Protein AF-F0G3C6-F1 (afdb_monomer_lite)

Secondary structure (DSSP, 8-state):
-BSTT-EE-STT-EEESTT-EE-STT-EEESTT-EE-STT-EESSBTTB-------PPP-STTSPPPHHHHHHHHHHHHHHHHHHHHHHTSPPPPTT-SEEEEEEEEEETTEEEEEEEEEEEETTTEEEEEEEEESSS-EEEEEEEE--

Sequence (149 aa):
SLGSGASAAGVQSVALGAHAVASGANAVALGHGAIVDRDDTVSIGAPGRERKLAHVADGVLPSDAVNLRQLHAVARRAYGGVAAATALSMIPDADVGRTVALGIGTGGYMGYQAVALGASMRIGANLKLRAGASLNAATTWGAGASYNW

Foldseek 3Di:
DDADCFAQCADCEAAHEHCFYHNAHVEYQAYHNGYDNHHPYYTPAHVVGHDDDPPQDDDDDPPGDHDPVNVVVVVQVVQQQVQFVQQQVQFDEDDDPDQKDKGKGWGHGPHFIKIKIKMKGDDPPFKIKIKIWIDDPDIDIDIDMGGDD

pLDDT: mean 93.72, std 7.02, range [62.38, 98.75]

Radius of gyration: 27.37 Å; chains: 1; bounding box: 47×27×78 Å

Structure (mmCIF, N/CA/C/O backbone):
data_AF-F0G3C6-F1
#
_entry.id   AF-F0G3C6-F1
#
loop_
_atom_site.group_PDB
_atom_site.id
_atom_site.type_symbol
_atom_site.label_atom_id
_atom_site.label_alt_id
_atom_site.label_comp_id
_atom_site.label_asym_id
_atom_site.label_entity_id
_atom_site.label_seq_id
_atom_site.pdbx_PDB_ins_code
_atom_site.Cartn_x
_atom_site.Cartn_y
_atom_site.Cartn_z
_atom_site.occupancy
_atom_site.B_iso_or_equiv
_atom_site.auth_seq_id
_atom_site.auth_comp_id
_atom_site.auth_asym_id
_atom_site.auth_atom_id
_atom_site.pdbx_PDB_model_num
ATOM 1 N N . SER A 1 1 ? 19.540 -3.999 -29.267 1.00 89.62 1 SER A N 1
ATOM 2 C CA . SER A 1 1 ? 18.556 -2.905 -29.135 1.00 89.62 1 SER A CA 1
ATOM 3 C C . SER A 1 1 ? 17.704 -2.820 -30.399 1.00 89.62 1 SER A C 1
ATOM 5 O O . SER A 1 1 ? 18.088 -3.399 -31.409 1.00 89.62 1 SER A O 1
ATOM 7 N N . LEU A 1 2 ? 16.553 -2.139 -30.356 1.00 96.94 2 LEU A N 1
ATOM 8 C CA . LEU A 1 2 ? 15.683 -1.883 -31.511 1.00 96.94 2 LEU A CA 1
ATOM 9 C C . LEU A 1 2 ? 15.200 -0.424 -31.501 1.00 96.94 2 LEU A C 1
ATOM 11 O O . LEU A 1 2 ? 14.605 0.017 -30.521 1.00 96.94 2 LEU A O 1
ATOM 15 N N . GLY A 1 3 ? 15.419 0.306 -32.598 1.00 96.94 3 GLY A N 1
ATOM 16 C CA . GLY A 1 3 ? 15.057 1.722 -32.758 1.00 96.94 3 GLY A CA 1
ATOM 17 C C . GLY A 1 3 ? 16.266 2.629 -33.012 1.00 96.94 3 GLY A C 1
ATOM 18 O O . GLY A 1 3 ? 17.385 2.316 -32.611 1.00 96.94 3 GLY A O 1
ATOM 19 N N . SER A 1 4 ? 16.046 3.765 -33.683 1.00 98.00 4 SER A N 1
ATOM 20 C CA . SER A 1 4 ? 17.117 4.733 -33.970 1.00 98.00 4 SER A CA 1
ATOM 21 C C . SER A 1 4 ? 17.720 5.282 -32.675 1.00 98.00 4 SER A C 1
ATOM 23 O O . SER A 1 4 ? 16.985 5.722 -31.791 1.00 98.00 4 SER A O 1
ATOM 25 N N . GLY A 1 5 ? 19.045 5.216 -32.534 1.00 97.00 5 GLY A N 1
ATOM 26 C CA . GLY A 1 5 ? 19.752 5.664 -31.331 1.00 97.00 5 GLY A CA 1
ATOM 27 C C . GLY A 1 5 ? 19.476 4.838 -30.067 1.00 97.00 5 GLY A C 1
ATOM 28 O O . GLY A 1 5 ? 19.796 5.302 -28.976 1.00 97.00 5 GLY A O 1
ATOM 29 N N . ALA A 1 6 ? 18.862 3.653 -30.178 1.00 98.38 6 ALA A N 1
ATOM 30 C CA . ALA A 1 6 ? 18.637 2.770 -29.035 1.00 98.38 6 ALA A CA 1
ATOM 31 C C . ALA A 1 6 ? 19.941 2.074 -28.602 1.00 98.38 6 ALA A C 1
ATOM 33 O O . ALA A 1 6 ? 20.603 1.425 -29.415 1.00 98.38 6 ALA A O 1
ATOM 34 N N . SER A 1 7 ? 20.271 2.136 -27.313 1.00 98.38 7 SER A N 1
ATOM 35 C CA . SER A 1 7 ? 21.503 1.597 -26.731 1.00 98.38 7 SER A CA 1
ATOM 36 C C . SER A 1 7 ? 21.193 0.572 -25.641 1.00 98.38 7 SER A C 1
ATOM 38 O O . SER A 1 7 ? 20.571 0.899 -24.637 1.00 98.38 7 SER A O 1
ATOM 40 N N . ALA A 1 8 ? 21.618 -0.674 -25.843 1.00 98.25 8 ALA A N 1
ATOM 41 C CA . ALA A 1 8 ? 21.580 -1.738 -24.839 1.00 98.25 8 ALA A CA 1
ATOM 42 C C . ALA A 1 8 ? 23.028 -2.019 -24.410 1.00 98.25 8 ALA A C 1
ATOM 44 O O . ALA A 1 8 ? 23.673 -2.916 -24.946 1.00 98.25 8 ALA A O 1
ATOM 45 N N . ALA A 1 9 ? 23.567 -1.145 -23.559 1.00 97.69 9 ALA A N 1
ATOM 46 C CA . ALA A 1 9 ? 24.975 -1.136 -23.165 1.00 97.69 9 ALA A CA 1
ATOM 47 C C . ALA A 1 9 ? 25.267 -2.053 -21.968 1.00 97.69 9 ALA A C 1
ATOM 49 O O . ALA A 1 9 ? 26.400 -2.495 -21.800 1.00 97.69 9 ALA A O 1
ATOM 50 N N . GLY A 1 10 ? 24.256 -2.345 -21.145 1.00 97.81 10 GLY A N 1
ATOM 51 C CA . GLY A 1 10 ? 24.389 -3.279 -20.032 1.00 97.81 10 GLY A CA 1
ATOM 52 C C . GLY A 1 10 ? 24.483 -4.732 -20.501 1.00 97.81 10 GLY A C 1
ATOM 53 O O . GLY A 1 10 ? 23.899 -5.117 -21.521 1.00 97.81 10 GLY A O 1
ATOM 54 N N . VAL A 1 11 ? 25.191 -5.565 -19.740 1.00 98.19 11 VAL A N 1
ATOM 55 C CA . VAL A 1 11 ? 25.255 -7.017 -19.981 1.00 98.19 11 VAL A CA 1
ATOM 56 C C . VAL A 1 11 ? 23.838 -7.595 -19.931 1.00 98.19 11 VAL A C 1
ATOM 58 O O . VAL A 1 11 ? 23.096 -7.283 -19.012 1.00 98.19 11 VAL A O 1
ATOM 61 N N . GLN A 1 12 ? 23.442 -8.413 -20.914 1.00 98.06 12 GLN A N 1
ATOM 62 C CA . GLN A 1 12 ? 22.086 -8.998 -21.004 1.00 98.06 12 GLN A CA 1
ATOM 63 C C . GLN A 1 12 ? 20.938 -7.966 -21.032 1.00 98.06 12 GLN A C 1
ATOM 65 O O . GLN A 1 12 ? 19.794 -8.295 -20.728 1.00 98.06 12 GLN A O 1
ATOM 70 N N . SER A 1 13 ? 21.220 -6.718 -21.409 1.00 98.56 13 SER A N 1
ATOM 71 C CA . SER A 1 13 ? 20.203 -5.668 -21.448 1.00 98.56 13 SER A CA 1
ATOM 72 C C . SER A 1 13 ? 19.386 -5.662 -22.744 1.00 98.56 13 SER A C 1
ATOM 74 O O . SER A 1 13 ? 19.814 -6.124 -23.807 1.00 98.56 13 SER A O 1
ATOM 76 N N . VAL A 1 14 ? 18.193 -5.075 -22.669 1.00 98.69 14 VAL A N 1
ATOM 77 C CA . VAL A 1 14 ? 17.293 -4.852 -23.801 1.00 98.69 14 VAL A CA 1
ATOM 78 C C . VAL A 1 14 ? 16.918 -3.376 -23.859 1.00 98.69 1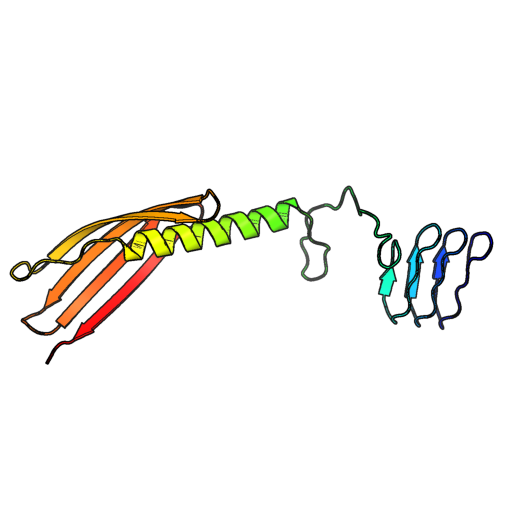4 VAL A C 1
ATOM 80 O O . VAL A 1 14 ? 16.495 -2.784 -22.874 1.00 98.69 14 VAL A O 1
ATOM 83 N N . ALA A 1 15 ? 17.013 -2.776 -25.044 1.00 98.62 15 ALA A N 1
ATOM 84 C CA . ALA A 1 15 ? 16.512 -1.429 -25.301 1.00 98.62 15 ALA A CA 1
ATOM 85 C C . ALA A 1 15 ? 15.599 -1.450 -26.527 1.00 98.62 15 ALA A C 1
ATOM 87 O O . ALA A 1 15 ? 16.045 -1.827 -27.616 1.00 98.62 15 ALA A O 1
ATOM 88 N N . LEU A 1 16 ? 14.335 -1.070 -26.342 1.00 98.50 16 LEU A N 1
ATOM 89 C CA . LEU A 1 16 ? 13.272 -1.111 -27.344 1.00 98.50 16 LEU A CA 1
ATOM 90 C C . LEU A 1 16 ? 12.599 0.263 -27.463 1.00 98.50 16 LEU A C 1
ATOM 92 O O . LEU A 1 16 ? 11.839 0.663 -26.590 1.00 98.50 16 LEU A O 1
ATOM 96 N N . GLY A 1 17 ? 12.844 0.970 -28.563 1.00 98.19 17 GLY A N 1
ATOM 97 C CA . GLY A 1 17 ? 12.322 2.307 -28.852 1.00 98.19 17 GLY A CA 1
ATOM 98 C C . GLY A 1 17 ? 13.433 3.279 -29.248 1.00 98.19 17 GLY A C 1
ATOM 99 O O . GLY A 1 17 ? 14.564 3.165 -28.782 1.00 98.19 17 GLY A O 1
ATOM 100 N N . ALA A 1 18 ? 13.128 4.257 -30.107 1.00 98.31 18 ALA A N 1
ATOM 101 C CA . ALA A 1 18 ? 14.120 5.255 -30.512 1.00 98.31 18 ALA A CA 1
ATOM 102 C C . ALA A 1 18 ? 14.671 6.003 -29.286 1.00 98.31 18 ALA A C 1
ATOM 104 O O . ALA A 1 18 ? 13.886 6.463 -28.456 1.00 98.31 18 ALA A O 1
ATOM 105 N N . HIS A 1 19 ? 15.993 6.122 -29.179 1.00 98.06 19 HIS A N 1
ATOM 106 C CA . HIS A 1 19 ? 16.713 6.709 -28.042 1.00 98.06 19 HIS A CA 1
ATOM 107 C C . HIS A 1 19 ? 16.496 6.012 -26.686 1.00 98.06 19 HIS A C 1
ATOM 109 O O . HIS A 1 19 ? 16.783 6.607 -25.650 1.00 98.06 19 HIS A O 1
ATOM 115 N N . ALA A 1 20 ? 15.977 4.779 -26.653 1.00 98.69 20 ALA A N 1
ATOM 116 C CA . ALA A 1 20 ? 15.936 3.995 -25.418 1.00 98.69 20 ALA A CA 1
ATOM 117 C C . ALA A 1 20 ? 17.361 3.603 -24.988 1.00 98.69 20 ALA A C 1
ATOM 119 O O . ALA A 1 20 ? 18.143 3.150 -25.823 1.00 98.69 20 ALA A O 1
ATOM 120 N N . VAL A 1 21 ? 17.698 3.748 -23.708 1.00 98.62 21 VAL A N 1
ATOM 121 C CA . VAL A 1 21 ? 19.028 3.454 -23.157 1.00 98.62 21 VAL A CA 1
ATOM 122 C C . VAL A 1 21 ? 18.894 2.512 -21.964 1.00 98.62 21 VAL A C 1
ATOM 124 O O . VAL A 1 21 ? 18.300 2.871 -20.952 1.00 98.62 21 VAL A O 1
ATOM 127 N N . ALA A 1 22 ? 19.463 1.316 -22.079 1.00 98.56 22 ALA A N 1
ATOM 128 C CA . ALA A 1 22 ? 19.595 0.352 -20.994 1.00 98.56 22 ALA A CA 1
ATOM 129 C C . ALA A 1 22 ? 21.080 0.137 -20.685 1.00 98.56 22 ALA A C 1
ATOM 131 O O . ALA A 1 22 ? 21.779 -0.554 -21.428 1.00 98.56 22 ALA A O 1
ATOM 132 N N . SER A 1 23 ? 21.576 0.778 -19.626 1.00 98.25 23 SER A N 1
ATOM 133 C CA . SER A 1 23 ? 22.972 0.666 -19.182 1.00 98.25 23 SER A CA 1
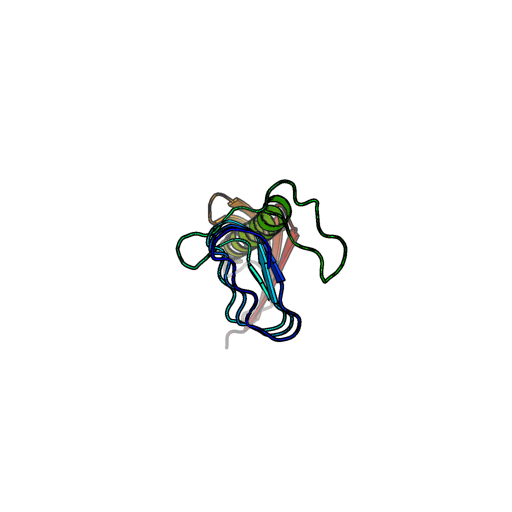ATOM 134 C C . SER A 1 23 ? 23.161 -0.270 -17.987 1.00 98.25 23 SER A C 1
ATOM 136 O O . SER A 1 23 ? 24.280 -0.726 -17.777 1.00 98.25 23 SER A O 1
ATOM 138 N N . GLY A 1 24 ? 22.094 -0.593 -17.246 1.00 98.12 24 GLY A N 1
ATOM 139 C CA . GLY A 1 24 ? 22.121 -1.626 -16.202 1.00 98.12 24 GLY A CA 1
ATOM 140 C C . GLY A 1 24 ? 22.211 -3.048 -16.771 1.00 98.12 24 GLY A C 1
ATOM 141 O O . GLY A 1 24 ? 21.686 -3.329 -17.855 1.00 98.12 24 GLY A O 1
ATOM 142 N N . ALA A 1 25 ? 22.870 -3.953 -16.050 1.00 98.50 25 ALA A N 1
ATOM 143 C CA . ALA A 1 25 ? 22.905 -5.376 -16.362 1.00 98.50 25 ALA A CA 1
ATOM 144 C C . ALA A 1 25 ? 21.516 -6.014 -16.181 1.00 98.50 25 ALA A C 1
ATOM 146 O O . ALA A 1 25 ? 20.770 -5.661 -15.273 1.00 98.50 25 ALA A O 1
ATOM 147 N N . ASN A 1 26 ? 21.143 -6.939 -17.067 1.00 98.44 26 ASN A N 1
ATOM 148 C CA . ASN A 1 26 ? 19.829 -7.593 -17.082 1.00 98.44 26 ASN A CA 1
ATOM 149 C C . ASN A 1 26 ? 18.636 -6.601 -17.061 1.00 98.44 26 ASN A C 1
ATOM 151 O O . ASN A 1 26 ? 17.559 -6.893 -16.543 1.00 98.44 26 ASN A O 1
ATOM 155 N N . ALA A 1 27 ? 18.826 -5.393 -17.603 1.00 98.50 27 ALA A N 1
ATOM 156 C CA . ALA A 1 27 ? 17.826 -4.331 -17.573 1.00 98.50 27 ALA A CA 1
ATOM 157 C C . ALA A 1 27 ? 17.066 -4.195 -18.901 1.00 98.50 27 ALA A C 1
ATOM 159 O O . ALA A 1 27 ? 17.591 -4.499 -19.974 1.00 98.50 27 ALA A O 1
ATOM 160 N N . VAL A 1 28 ? 15.839 -3.668 -18.852 1.00 98.75 28 VAL A N 1
ATOM 161 C CA . VAL A 1 28 ? 14.986 -3.448 -20.032 1.00 98.75 28 VAL A CA 1
ATOM 162 C C . VAL A 1 28 ? 14.501 -1.997 -20.099 1.00 98.75 28 VAL A C 1
ATOM 164 O O . VAL A 1 28 ? 13.690 -1.569 -19.282 1.00 98.75 28 VAL A O 1
ATOM 167 N N . ALA A 1 29 ? 14.937 -1.238 -21.105 1.00 98.62 29 ALA A N 1
ATOM 168 C CA . ALA A 1 29 ? 14.360 0.062 -21.457 1.00 98.62 29 ALA A CA 1
ATOM 169 C C . ALA A 1 29 ? 13.269 -0.112 -22.526 1.00 98.62 29 ALA A C 1
ATOM 171 O O . ALA A 1 29 ? 13.562 -0.489 -23.663 1.00 98.62 29 ALA A O 1
ATOM 172 N N . LEU A 1 30 ? 12.016 0.189 -22.178 1.00 98.50 30 LEU A N 1
ATOM 173 C CA . LEU A 1 30 ? 10.837 -0.006 -23.022 1.00 98.50 30 LEU A CA 1
ATOM 174 C C . LEU A 1 30 ? 10.152 1.329 -23.367 1.00 98.50 30 LEU A C 1
ATOM 176 O O . LEU A 1 30 ? 9.480 1.954 -22.549 1.00 98.50 30 LEU A O 1
ATOM 180 N N . GLY A 1 31 ? 10.277 1.749 -24.622 1.00 98.25 31 GLY A N 1
ATOM 181 C CA . GLY A 1 31 ? 9.648 2.935 -25.201 1.00 98.25 31 GLY A CA 1
ATOM 182 C C . GLY A 1 31 ? 10.640 4.035 -25.593 1.00 98.25 31 GLY A C 1
ATOM 183 O O . GLY A 1 31 ? 11.794 4.056 -25.176 1.00 98.25 31 GLY A O 1
ATOM 184 N N . HIS A 1 32 ? 10.174 4.993 -26.401 1.00 98.06 32 HIS A N 1
ATOM 185 C CA . HIS A 1 32 ? 10.998 6.097 -26.912 1.00 98.06 32 HIS A CA 1
ATOM 186 C C . HIS A 1 32 ? 11.674 6.898 -25.786 1.00 98.06 32 HIS A C 1
ATOM 188 O O . HIS A 1 32 ? 11.003 7.416 -24.889 1.00 98.06 32 HIS A O 1
ATOM 194 N N . GLY A 1 33 ? 13.000 7.010 -25.819 1.00 97.75 33 GLY A N 1
ATOM 195 C CA . GLY A 1 33 ? 13.760 7.743 -24.811 1.00 97.75 33 GLY A CA 1
ATOM 196 C C . GLY A 1 33 ? 13.620 7.188 -23.390 1.00 97.75 33 GLY A C 1
ATOM 197 O O . GLY A 1 33 ? 13.774 7.972 -22.452 1.00 97.75 33 GLY A O 1
ATOM 198 N N . ALA A 1 34 ? 13.219 5.921 -23.216 1.00 98.50 34 ALA A N 1
ATOM 199 C CA . ALA A 1 34 ? 13.218 5.271 -21.909 1.00 98.50 34 ALA A CA 1
ATOM 200 C C . ALA A 1 34 ? 14.661 5.051 -21.437 1.00 98.50 34 ALA A C 1
ATOM 202 O O . ALA A 1 34 ? 15.521 4.723 -22.249 1.00 98.50 34 ALA A O 1
ATOM 203 N N . ILE A 1 35 ? 14.927 5.240 -20.149 1.00 98.31 35 ILE A N 1
ATOM 204 C CA . ILE A 1 35 ? 16.260 5.123 -19.556 1.00 98.31 35 ILE A CA 1
ATOM 205 C C . ILE A 1 35 ? 16.177 4.164 -18.371 1.00 98.31 35 ILE A C 1
ATOM 207 O O . ILE A 1 35 ? 15.282 4.292 -17.530 1.00 98.31 35 ILE A O 1
ATOM 211 N N . VAL A 1 36 ? 17.105 3.211 -18.312 1.00 97.81 36 VAL A N 1
ATOM 212 C CA . VAL A 1 36 ? 17.353 2.375 -17.137 1.00 97.81 36 VAL A CA 1
ATOM 213 C C . VAL A 1 36 ? 18.854 2.254 -16.893 1.00 97.81 36 VAL A C 1
ATOM 215 O O . VAL A 1 36 ? 19.611 1.792 -17.745 1.00 97.81 36 VAL A O 1
ATOM 218 N N . ASP A 1 37 ? 19.271 2.696 -15.715 1.00 96.12 37 ASP A N 1
ATOM 219 C CA . ASP A 1 37 ? 20.655 2.753 -15.239 1.00 96.12 37 ASP A CA 1
ATOM 220 C C . ASP A 1 37 ? 20.913 1.829 -14.040 1.00 96.12 37 ASP A C 1
ATOM 222 O O . ASP A 1 37 ? 22.012 1.813 -13.494 1.00 96.12 37 ASP A O 1
ATOM 226 N N . ARG A 1 38 ? 19.905 1.041 -13.657 1.00 97.69 38 ARG A N 1
ATOM 227 C CA . ARG A 1 38 ? 19.959 0.055 -12.577 1.00 97.69 38 ARG A CA 1
ATOM 228 C C . ARG A 1 38 ? 19.831 -1.352 -13.133 1.00 97.69 38 ARG A C 1
ATOM 230 O O . ARG A 1 38 ? 19.068 -1.575 -14.076 1.00 97.69 38 ARG A O 1
ATOM 237 N N . ASP A 1 39 ? 20.542 -2.277 -12.508 1.00 98.56 39 ASP A N 1
ATOM 238 C CA . ASP A 1 39 ? 20.483 -3.695 -12.842 1.00 98.56 39 ASP A CA 1
ATOM 239 C C . ASP A 1 39 ? 19.094 -4.283 -12.529 1.00 98.56 39 ASP A C 1
ATOM 241 O O . ASP A 1 39 ? 18.322 -3.707 -11.751 1.00 98.56 39 ASP A O 1
ATOM 245 N N . ASP A 1 40 ? 18.752 -5.402 -13.173 1.00 98.38 40 ASP A N 1
ATOM 246 C CA . ASP A 1 40 ? 17.534 -6.195 -12.919 1.00 98.38 40 ASP A CA 1
ATOM 247 C C . ASP A 1 40 ? 16.227 -5.375 -12.929 1.00 98.38 40 ASP A C 1
ATOM 249 O O . ASP A 1 40 ? 15.276 -5.642 -12.191 1.00 98.38 40 ASP A O 1
ATOM 253 N N . THR A 1 41 ? 16.171 -4.327 -13.756 1.00 98.19 41 THR A N 1
ATOM 254 C CA . THR A 1 41 ? 15.075 -3.354 -13.751 1.00 98.19 41 THR A CA 1
ATOM 255 C C . THR A 1 41 ? 14.464 -3.188 -15.138 1.00 98.19 41 THR A C 1
ATOM 257 O O . THR A 1 41 ? 15.163 -3.078 -16.144 1.00 98.19 41 THR A O 1
ATOM 260 N N . VAL A 1 42 ? 13.135 -3.074 -15.195 1.00 98.50 42 VAL A N 1
ATOM 261 C CA . VAL A 1 42 ? 12.406 -2.633 -16.391 1.00 98.50 42 VAL A CA 1
ATOM 262 C C . VAL A 1 42 ? 11.978 -1.177 -16.209 1.00 98.50 42 VAL A C 1
ATOM 264 O O . VAL A 1 42 ? 11.290 -0.847 -15.245 1.00 98.50 42 VAL A O 1
ATOM 267 N N . SER A 1 43 ? 12.343 -0.301 -17.143 1.00 98.12 43 SER A N 1
ATOM 268 C CA . SER A 1 43 ? 11.868 1.084 -17.196 1.00 98.12 43 SER A CA 1
ATOM 269 C C . SER A 1 43 ? 11.002 1.304 -18.427 1.00 98.12 43 SER A C 1
ATOM 271 O O . SER A 1 43 ? 11.401 0.986 -19.545 1.00 98.12 43 SER A O 1
ATOM 273 N N . ILE A 1 44 ? 9.828 1.906 -18.233 1.00 98.38 44 ILE A N 1
ATOM 274 C CA . ILE A 1 44 ? 8.928 2.306 -19.325 1.00 98.38 44 ILE A CA 1
ATOM 275 C C . ILE A 1 44 ? 9.036 3.798 -19.666 1.00 98.38 44 ILE A C 1
ATOM 277 O O . ILE A 1 44 ? 8.214 4.327 -20.412 1.00 98.38 44 ILE A O 1
ATOM 281 N N . GLY A 1 45 ? 10.007 4.515 -19.103 1.00 98.06 45 GLY A N 1
ATOM 282 C CA . GLY A 1 45 ? 10.129 5.967 -19.212 1.00 98.06 45 GLY A CA 1
ATOM 283 C C . GLY A 1 45 ? 11.514 6.449 -18.803 1.00 98.06 45 GLY A C 1
ATOM 284 O O . GLY A 1 45 ? 12.478 5.694 -18.844 1.00 98.06 45 GLY A O 1
ATOM 285 N N . ALA A 1 46 ? 11.622 7.717 -18.437 1.00 97.69 46 ALA A N 1
ATOM 286 C CA . ALA A 1 46 ? 12.840 8.301 -17.880 1.00 97.69 46 ALA A CA 1
ATOM 287 C C . ALA A 1 46 ? 12.460 9.253 -16.734 1.00 97.69 46 ALA A C 1
ATOM 289 O O . ALA A 1 46 ? 11.293 9.645 -16.674 1.00 97.69 46 ALA A O 1
ATOM 290 N N . PRO A 1 47 ? 13.397 9.645 -15.851 1.00 95.94 47 PRO A N 1
ATOM 291 C CA . PRO A 1 47 ? 13.121 10.632 -14.807 1.00 95.94 47 PRO A CA 1
ATOM 292 C C . PRO A 1 47 ? 12.478 11.908 -15.377 1.00 95.94 47 PRO A C 1
ATOM 294 O O . PRO A 1 47 ? 12.993 12.490 -16.335 1.00 95.94 47 PRO A O 1
ATOM 297 N N . GLY A 1 48 ? 11.326 12.310 -14.832 1.00 96.81 48 GLY A N 1
ATOM 298 C CA . GLY A 1 48 ? 10.534 13.460 -15.296 1.00 96.81 48 GLY A CA 1
ATOM 299 C C . GLY A 1 48 ? 9.758 13.228 -16.601 1.00 96.81 48 GLY A C 1
ATOM 300 O O . GLY A 1 48 ? 9.125 14.144 -17.126 1.00 96.81 48 GLY A O 1
ATOM 301 N N . ARG A 1 49 ? 9.826 12.014 -17.155 1.00 96.94 49 ARG A N 1
ATOM 302 C CA . ARG A 1 49 ? 9.152 11.551 -18.378 1.00 96.94 49 ARG A CA 1
ATOM 303 C C . ARG A 1 49 ? 8.610 10.134 -18.164 1.00 96.94 49 ARG A C 1
ATOM 305 O O . ARG A 1 49 ? 8.821 9.228 -18.981 1.00 96.94 49 ARG A O 1
ATOM 312 N N . GLU A 1 50 ? 7.952 9.925 -17.032 1.00 98.12 50 GLU A N 1
ATOM 313 C CA . GLU A 1 50 ? 7.322 8.664 -16.669 1.00 98.12 50 GLU A CA 1
ATOM 314 C C . GLU A 1 50 ? 6.135 8.367 -17.593 1.00 98.12 50 GLU A C 1
ATOM 316 O O . GLU A 1 50 ? 5.457 9.259 -18.109 1.00 98.12 50 GLU A O 1
ATOM 321 N N . ARG A 1 51 ? 5.851 7.079 -17.790 1.00 98.31 51 ARG A N 1
ATOM 322 C CA . ARG A 1 51 ? 4.658 6.621 -18.506 1.00 98.31 51 ARG A CA 1
ATOM 323 C C . ARG A 1 51 ? 3.719 5.912 -17.545 1.00 98.31 51 ARG A C 1
ATOM 325 O O . ARG A 1 51 ? 4.151 5.314 -16.565 1.00 98.31 51 ARG A O 1
ATOM 332 N N . LYS A 1 52 ? 2.423 5.957 -17.846 1.00 98.00 52 LYS A N 1
ATOM 333 C CA . LYS A 1 52 ? 1.413 5.181 -17.122 1.00 98.00 52 LYS A CA 1
ATOM 334 C C . LYS A 1 52 ? 1.358 3.771 -17.703 1.00 98.00 52 LYS A C 1
ATOM 336 O O . LYS A 1 52 ? 1.271 3.623 -18.920 1.00 98.00 52 LYS A O 1
ATOM 341 N N . LEU A 1 53 ? 1.347 2.761 -16.837 1.00 97.50 53 LEU A N 1
ATOM 342 C CA . LEU A 1 53 ? 0.999 1.393 -17.211 1.00 97.50 53 LEU A CA 1
ATOM 343 C C . LEU A 1 53 ? -0.503 1.192 -16.972 1.00 97.50 53 LEU A C 1
ATOM 345 O O . LEU A 1 53 ? -0.970 1.274 -15.837 1.00 97.50 53 LEU A O 1
ATOM 349 N N . ALA A 1 54 ? -1.269 1.001 -18.043 1.00 97.62 54 ALA A N 1
ATOM 350 C CA . ALA A 1 54 ? -2.723 0.853 -17.990 1.00 97.62 54 ALA A CA 1
ATOM 351 C C . ALA A 1 54 ? -3.148 -0.618 -18.131 1.00 97.62 54 ALA A C 1
ATOM 353 O O . ALA A 1 54 ? -2.367 -1.451 -18.579 1.00 97.62 54 ALA A O 1
ATOM 354 N N . HIS A 1 55 ? -4.401 -0.914 -17.769 1.00 97.69 55 HIS A N 1
ATOM 355 C CA . HIS A 1 55 ? -5.007 -2.253 -17.874 1.00 97.69 55 HIS A CA 1
ATOM 356 C C . HIS A 1 55 ? -4.308 -3.348 -17.050 1.00 97.69 55 HIS A C 1
ATOM 358 O O . HIS A 1 55 ? -4.332 -4.521 -17.407 1.00 97.69 55 HIS A O 1
ATOM 364 N N . VAL A 1 56 ? -3.725 -2.968 -15.911 1.00 98.19 56 VAL A N 1
ATOM 365 C CA . VAL A 1 56 ? -3.159 -3.910 -14.939 1.00 98.19 56 VAL A CA 1
ATOM 366 C C . VAL A 1 56 ? -4.300 -4.556 -14.146 1.00 98.19 56 VAL A C 1
ATOM 368 O O . VAL A 1 56 ? -5.030 -3.865 -13.426 1.00 98.19 56 VAL A O 1
ATOM 371 N N . ALA A 1 57 ? -4.472 -5.870 -14.301 1.00 98.50 57 ALA A N 1
ATOM 372 C CA . ALA A 1 57 ? -5.412 -6.663 -13.508 1.00 98.50 57 ALA A CA 1
ATOM 373 C C . ALA A 1 57 ? -5.038 -6.648 -12.013 1.00 98.50 57 ALA A C 1
ATOM 375 O O . ALA A 1 57 ? -3.982 -6.146 -11.636 1.00 98.50 57 ALA A O 1
ATOM 376 N N . ASP A 1 58 ? -5.917 -7.151 -11.146 1.00 98.56 58 ASP A N 1
ATOM 377 C CA . ASP A 1 58 ? -5.567 -7.278 -9.728 1.00 98.56 58 ASP A CA 1
ATOM 378 C C . ASP A 1 58 ? -4.451 -8.299 -9.542 1.00 98.56 58 ASP A C 1
ATOM 380 O O . ASP A 1 58 ? -4.559 -9.421 -10.036 1.00 98.56 58 ASP A O 1
ATOM 384 N N . GLY A 1 59 ? -3.426 -7.921 -8.781 1.00 98.25 59 GLY A N 1
ATOM 385 C CA . GLY A 1 59 ? -2.412 -8.865 -8.332 1.00 98.25 59 GLY A CA 1
ATOM 386 C C . GLY A 1 59 ? -2.995 -9.876 -7.345 1.00 98.25 59 GLY A C 1
ATOM 387 O O . GLY A 1 59 ? -3.811 -9.512 -6.489 1.00 98.25 59 GLY A O 1
ATOM 388 N N . VAL A 1 60 ? -2.574 -11.133 -7.469 1.00 98.12 60 VAL A N 1
ATOM 389 C CA . VAL A 1 60 ? -3.013 -12.271 -6.646 1.00 98.12 60 VAL A CA 1
ATOM 390 C C . VAL A 1 60 ? -1.835 -12.871 -5.877 1.00 98.12 60 VAL A C 1
ATOM 392 O O . VAL A 1 60 ? -1.987 -13.245 -4.715 1.00 98.12 60 VAL A O 1
ATOM 395 N N . LEU A 1 61 ? -0.659 -12.945 -6.499 1.00 98.38 61 LEU A N 1
ATOM 396 C CA . LEU A 1 61 ? 0.567 -13.462 -5.899 1.00 98.38 61 LEU A CA 1
ATOM 397 C C . LEU A 1 61 ? 1.398 -12.343 -5.243 1.00 98.38 61 LEU A C 1
ATOM 399 O O . LEU A 1 61 ? 1.253 -11.173 -5.601 1.00 98.38 61 LEU A O 1
ATOM 403 N N . PRO A 1 62 ? 2.317 -12.676 -4.313 1.00 98.06 62 PRO A N 1
ATOM 404 C CA . PRO A 1 62 ? 3.129 -11.680 -3.603 1.00 98.06 62 PRO A CA 1
ATOM 405 C C . PRO A 1 62 ? 3.991 -10.773 -4.495 1.00 98.06 62 PRO A C 1
ATOM 407 O O . PRO A 1 62 ? 4.368 -9.687 -4.066 1.00 98.06 62 PRO A O 1
ATOM 410 N N . SER A 1 63 ? 4.322 -11.219 -5.709 1.00 97.88 63 SER A N 1
ATOM 411 C CA . SER A 1 63 ? 5.156 -10.494 -6.676 1.00 97.88 63 SER A CA 1
ATOM 412 C C . SER A 1 63 ? 4.366 -9.851 -7.821 1.00 97.88 63 SER A C 1
ATOM 414 O O . SER A 1 63 ? 4.976 -9.334 -8.756 1.00 97.88 63 SER A O 1
ATOM 416 N N . ASP A 1 64 ? 3.033 -9.895 -7.790 1.00 98.44 64 ASP A N 1
ATOM 417 C CA . ASP A 1 64 ? 2.212 -9.275 -8.828 1.00 98.44 64 ASP A CA 1
ATOM 418 C C . ASP A 1 64 ? 2.160 -7.751 -8.663 1.00 98.44 64 ASP A C 1
ATOM 420 O O . ASP A 1 64 ? 2.192 -7.207 -7.556 1.00 98.44 64 ASP A O 1
ATOM 424 N N . ALA A 1 65 ? 2.022 -7.038 -9.782 1.00 98.06 65 ALA A N 1
ATOM 425 C CA . ALA A 1 65 ? 1.796 -5.600 -9.751 1.00 98.06 65 ALA A CA 1
ATOM 426 C C . ALA A 1 65 ? 0.433 -5.268 -9.115 1.00 98.06 65 ALA A C 1
ATOM 428 O O . ALA A 1 65 ? -0.587 -5.881 -9.427 1.00 98.06 65 ALA A O 1
ATOM 429 N N . VAL A 1 66 ? 0.409 -4.243 -8.262 1.00 98.25 66 VAL A N 1
ATOM 430 C CA . VAL A 1 66 ? -0.815 -3.732 -7.629 1.00 98.25 66 VAL A CA 1
ATOM 431 C C . VAL A 1 66 ? -1.364 -2.567 -8.448 1.00 98.25 66 VAL A C 1
ATOM 433 O O . VAL A 1 66 ? -0.641 -1.619 -8.759 1.00 98.25 66 VAL A O 1
ATOM 436 N N . ASN A 1 67 ? -2.657 -2.598 -8.772 1.00 98.31 67 ASN A N 1
ATOM 437 C CA . ASN A 1 67 ? -3.312 -1.491 -9.472 1.00 98.31 67 ASN A CA 1
ATOM 438 C C . ASN A 1 67 ? -3.914 -0.446 -8.507 1.00 98.31 67 ASN A C 1
ATOM 440 O O . ASN A 1 67 ? -4.036 -0.649 -7.295 1.00 98.31 67 ASN A O 1
ATOM 444 N N . LEU A 1 68 ? -4.354 0.693 -9.058 1.00 98.19 68 LEU A N 1
ATOM 445 C CA . LEU A 1 68 ? -4.887 1.808 -8.265 1.00 98.19 68 LEU A CA 1
ATOM 446 C C . LEU A 1 68 ? -6.148 1.441 -7.462 1.00 98.19 68 LEU A C 1
ATOM 448 O O . LEU A 1 68 ? -6.368 1.979 -6.379 1.00 98.19 68 LEU A O 1
ATOM 452 N N . ARG A 1 69 ? -6.979 0.510 -7.949 1.00 98.00 69 ARG A N 1
ATOM 453 C CA . ARG A 1 69 ? -8.188 0.079 -7.232 1.00 98.00 69 ARG A CA 1
ATOM 454 C C . ARG A 1 69 ? -7.835 -0.683 -5.957 1.00 98.00 69 ARG A C 1
ATOM 456 O O . ARG A 1 69 ? -8.459 -0.430 -4.923 1.00 98.00 69 ARG A O 1
ATOM 463 N N . GLN A 1 70 ? -6.857 -1.586 -6.016 1.00 98.06 70 GLN A N 1
ATOM 464 C CA . GLN A 1 70 ? -6.350 -2.292 -4.837 1.00 98.06 70 GLN A CA 1
ATOM 465 C C . GLN A 1 70 ? -5.732 -1.306 -3.834 1.00 98.06 70 GLN A C 1
ATOM 467 O O . GLN A 1 70 ? -6.072 -1.354 -2.650 1.00 98.06 70 GLN A O 1
ATOM 472 N N . LEU A 1 71 ? -4.933 -0.339 -4.304 1.00 97.69 71 LEU A N 1
ATOM 473 C CA . LEU A 1 71 ? -4.376 0.715 -3.448 1.00 97.69 71 LEU A CA 1
ATOM 474 C C . LEU A 1 71 ? -5.474 1.553 -2.771 1.00 97.69 71 LEU A C 1
ATOM 476 O O . LEU A 1 71 ? -5.439 1.764 -1.560 1.00 97.69 71 LEU A O 1
ATOM 480 N N . HIS A 1 72 ? -6.496 1.982 -3.516 1.00 96.38 72 HIS A N 1
ATOM 481 C CA . HIS A 1 72 ? -7.632 2.713 -2.950 1.00 96.38 72 HIS A CA 1
ATOM 482 C C . HIS A 1 72 ? -8.410 1.882 -1.922 1.00 96.38 72 HIS A C 1
ATOM 484 O O . HIS A 1 72 ? -8.911 2.435 -0.946 1.00 96.38 72 HIS A O 1
ATOM 490 N N . ALA A 1 73 ? -8.516 0.562 -2.098 1.00 95.56 73 ALA A N 1
ATOM 491 C CA . ALA A 1 73 ? -9.143 -0.305 -1.102 1.00 95.56 73 ALA A CA 1
ATOM 492 C C . ALA A 1 73 ? -8.345 -0.344 0.213 1.00 95.56 73 ALA A C 1
ATOM 494 O O . ALA A 1 73 ? -8.950 -0.303 1.287 1.00 95.56 73 ALA A O 1
ATOM 495 N N . VAL A 1 74 ? -7.010 -0.362 0.140 1.00 95.38 74 VAL A N 1
ATOM 496 C CA . VAL A 1 74 ? -6.135 -0.238 1.318 1.00 95.38 74 VAL A CA 1
ATOM 497 C C . VAL A 1 74 ? -6.300 1.135 1.969 1.00 95.38 74 VAL A C 1
ATOM 499 O O . VAL A 1 74 ? -6.553 1.205 3.171 1.00 95.38 74 VAL A O 1
ATOM 502 N N . ALA A 1 75 ? -6.251 2.216 1.184 1.00 95.12 75 ALA A N 1
ATOM 503 C CA . ALA A 1 75 ? -6.420 3.580 1.683 1.00 95.12 75 ALA A CA 1
ATOM 504 C C . ALA A 1 75 ? -7.768 3.770 2.399 1.00 95.12 75 ALA A C 1
ATOM 506 O O . ALA A 1 75 ? -7.807 4.292 3.508 1.00 95.12 75 ALA A O 1
ATOM 507 N N . ARG A 1 76 ? -8.868 3.255 1.827 1.00 93.50 76 ARG A N 1
ATOM 508 C CA . ARG A 1 76 ? -10.199 3.267 2.461 1.00 93.50 76 ARG A CA 1
ATOM 509 C C . ARG A 1 76 ? -10.200 2.613 3.839 1.00 93.50 76 ARG A C 1
ATOM 511 O O . ARG A 1 76 ? -10.763 3.169 4.777 1.00 93.50 76 ARG A O 1
ATOM 518 N N 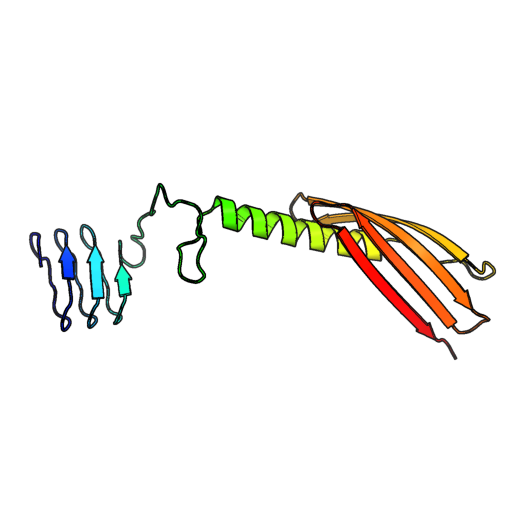. ARG A 1 77 ? -9.583 1.435 3.964 1.00 93.00 77 ARG A N 1
ATOM 519 C CA . ARG A 1 77 ? -9.498 0.710 5.242 1.00 93.00 77 ARG A CA 1
ATOM 520 C C . ARG A 1 77 ? -8.643 1.465 6.255 1.00 93.00 77 ARG A C 1
ATOM 522 O O . ARG A 1 77 ? -9.045 1.581 7.407 1.00 93.00 77 ARG A O 1
ATOM 529 N N . ALA A 1 78 ? -7.510 2.015 5.819 1.00 94.19 78 ALA A N 1
ATOM 530 C CA . ALA A 1 78 ? -6.627 2.797 6.676 1.00 94.19 78 ALA A CA 1
ATOM 531 C C . ALA A 1 78 ? -7.320 4.066 7.197 1.00 94.19 78 ALA A C 1
ATOM 533 O O . ALA A 1 78 ? -7.368 4.294 8.403 1.00 94.19 78 ALA A O 1
ATOM 534 N N . TYR A 1 79 ? -7.919 4.859 6.307 1.00 94.44 79 TYR A N 1
ATOM 535 C CA . TYR A 1 79 ? -8.597 6.101 6.678 1.00 94.44 79 TYR A CA 1
ATOM 536 C C . TYR A 1 79 ? -9.848 5.860 7.525 1.00 94.44 79 TYR A C 1
ATOM 538 O O . TYR A 1 79 ? -10.064 6.577 8.501 1.00 94.44 79 TYR A O 1
ATOM 546 N N . GLY A 1 80 ? -10.621 4.813 7.215 1.00 93.94 80 GLY A N 1
ATOM 547 C CA . GLY A 1 80 ? -11.706 4.348 8.076 1.00 93.94 80 GLY A CA 1
ATOM 548 C C . GLY A 1 80 ? -11.203 4.013 9.481 1.00 93.94 80 GLY A C 1
ATOM 549 O O . GLY A 1 80 ? -11.726 4.546 10.457 1.00 93.94 80 GLY A O 1
ATOM 550 N N . GLY A 1 81 ? -10.140 3.209 9.591 1.00 93.38 81 GLY A N 1
ATOM 551 C CA . GLY A 1 81 ? -9.525 2.839 10.871 1.00 93.38 81 GLY A CA 1
ATOM 552 C C . GLY A 1 81 ? -9.081 4.040 11.714 1.00 93.38 81 GLY A C 1
ATOM 553 O O . GLY A 1 81 ? -9.328 4.065 12.919 1.00 93.38 81 GLY A O 1
ATOM 554 N N . VAL A 1 82 ? -8.502 5.071 11.090 1.00 94.81 82 VAL A N 1
ATOM 555 C CA . VAL A 1 82 ? -8.143 6.319 11.787 1.00 94.81 82 VAL A CA 1
ATOM 556 C C . VAL A 1 82 ? -9.389 7.047 12.289 1.00 94.81 82 VAL A C 1
ATOM 558 O O . VAL A 1 82 ? -9.449 7.394 13.467 1.00 94.81 82 VAL A O 1
ATOM 561 N N . ALA A 1 83 ? -10.412 7.219 11.445 1.00 95.75 83 ALA A N 1
ATOM 562 C CA . ALA A 1 83 ? -11.670 7.837 11.865 1.00 95.75 83 ALA A CA 1
ATOM 563 C C . ALA A 1 83 ? -12.314 7.074 13.039 1.00 95.75 83 ALA A C 1
ATOM 565 O O . ALA A 1 83 ? -12.825 7.694 13.972 1.00 95.75 83 ALA A O 1
ATOM 566 N N . ALA A 1 84 ? -12.238 5.738 13.035 1.00 95.25 84 ALA A N 1
ATOM 567 C CA . ALA A 1 84 ? -12.692 4.895 14.140 1.00 95.25 84 ALA A CA 1
ATOM 568 C C . ALA A 1 84 ? -11.916 5.130 15.435 1.00 95.25 84 ALA A C 1
ATOM 570 O O . ALA A 1 84 ? -12.522 5.232 16.501 1.00 95.25 84 ALA A O 1
ATOM 571 N N . ALA A 1 85 ? -10.589 5.231 15.363 1.00 93.94 85 ALA A N 1
ATOM 572 C CA . ALA A 1 85 ? -9.766 5.537 16.528 1.00 9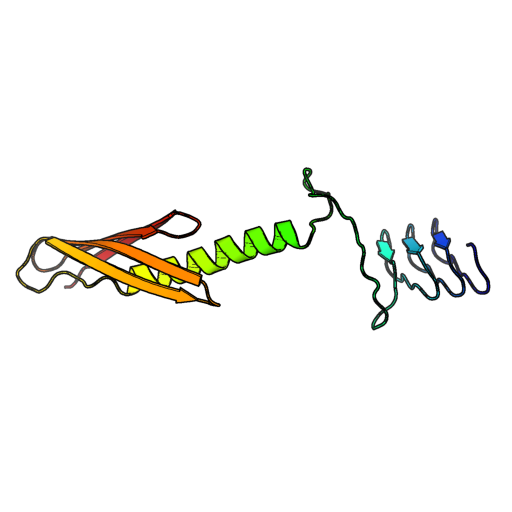3.94 85 ALA A CA 1
ATOM 573 C C . ALA A 1 85 ? -10.112 6.917 17.111 1.00 93.94 85 ALA A C 1
ATOM 575 O O . ALA A 1 85 ? -10.268 7.053 18.325 1.00 93.94 85 ALA A O 1
ATOM 576 N N . THR A 1 86 ? -10.322 7.920 16.251 1.00 95.25 86 THR A N 1
ATOM 577 C CA . THR A 1 86 ? -10.808 9.241 16.670 1.00 95.25 86 THR A CA 1
ATOM 578 C C . THR A 1 86 ? -12.177 9.136 17.345 1.00 95.25 86 THR A C 1
ATOM 580 O O . THR A 1 86 ? -12.362 9.682 18.430 1.00 95.25 86 THR A O 1
ATOM 583 N N . ALA A 1 87 ? -13.110 8.369 16.776 1.00 95.69 87 ALA A N 1
ATOM 584 C CA 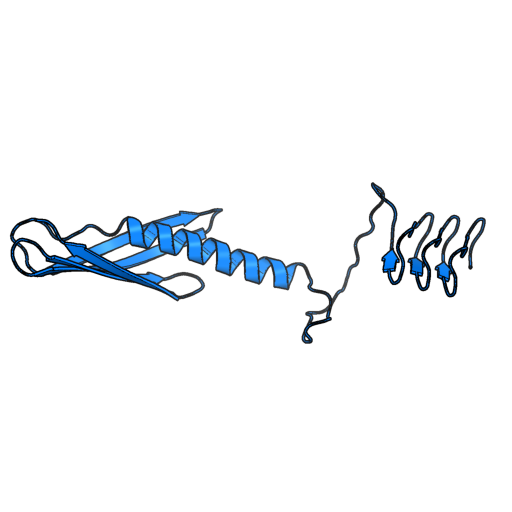. ALA A 1 87 ? -14.425 8.146 17.372 1.00 95.69 87 ALA A CA 1
ATOM 585 C C . ALA A 1 87 ? -14.324 7.493 18.762 1.00 95.69 87 ALA A C 1
ATOM 587 O O . ALA A 1 87 ? -14.954 7.967 19.703 1.00 95.69 87 ALA A O 1
ATOM 588 N N . LEU A 1 88 ? -13.485 6.462 18.921 1.00 94.44 88 LEU A N 1
ATOM 589 C CA . LEU A 1 88 ? -13.246 5.788 20.204 1.00 94.44 88 LEU A CA 1
ATOM 590 C C . LEU A 1 88 ? -12.681 6.739 21.269 1.00 94.44 88 LEU A C 1
ATOM 592 O O . LEU A 1 88 ? -13.062 6.637 22.432 1.00 94.44 88 LEU A O 1
ATOM 596 N N . SER A 1 89 ? -11.803 7.674 20.888 1.00 93.19 89 SER A N 1
ATOM 597 C CA . SER A 1 89 ? -11.233 8.651 21.831 1.00 93.19 89 SER A CA 1
ATOM 598 C C . SER A 1 89 ? -12.227 9.699 22.332 1.00 93.19 89 SER A C 1
ATOM 600 O O . SER A 1 89 ? -11.994 10.293 23.379 1.00 93.19 89 SER A O 1
ATOM 602 N N . MET A 1 90 ? -13.330 9.901 21.609 1.00 94.38 90 MET A N 1
ATOM 603 C CA . MET A 1 90 ? -14.373 10.862 21.967 1.00 94.38 90 MET A CA 1
ATOM 604 C C . MET A 1 90 ? -15.508 10.235 22.785 1.00 94.38 90 MET A C 1
ATOM 606 O O . MET A 1 90 ? -16.465 10.933 23.111 1.00 94.38 90 MET A O 1
ATOM 610 N N . ILE A 1 91 ? -15.427 8.939 23.114 1.00 92.81 91 ILE A N 1
ATOM 611 C CA . ILE A 1 91 ? -16.401 8.277 23.987 1.00 92.81 91 ILE A CA 1
ATOM 612 C C . ILE A 1 91 ? -16.263 8.860 25.402 1.00 92.81 91 ILE A C 1
ATOM 614 O O . ILE A 1 91 ? -15.185 8.745 25.992 1.00 92.81 91 ILE A O 1
ATOM 618 N N . PRO A 1 92 ? -17.331 9.452 25.968 1.00 86.75 92 PRO A N 1
ATOM 619 C CA . PRO A 1 92 ? -17.298 9.980 27.323 1.00 86.75 92 PRO A CA 1
ATOM 620 C C . PRO A 1 92 ? -17.049 8.882 28.356 1.00 86.75 92 PRO A C 1
ATOM 622 O O . PRO A 1 92 ? -17.533 7.754 28.242 1.00 86.75 92 PRO A O 1
ATOM 625 N N . ASP A 1 93 ? -16.316 9.241 29.399 1.00 84.06 93 ASP A N 1
ATOM 626 C CA . ASP A 1 93 ? -16.033 8.357 30.517 1.00 84.06 93 ASP A CA 1
ATOM 627 C C . ASP A 1 93 ? -17.103 8.439 31.620 1.00 84.06 93 ASP A C 1
ATOM 629 O O . ASP A 1 93 ? -17.847 9.411 31.713 1.00 84.06 93 ASP A O 1
ATOM 633 N N . ALA A 1 94 ? -17.153 7.429 32.495 1.00 75.75 94 ALA A N 1
ATOM 634 C CA . ALA A 1 94 ? -18.054 7.404 33.644 1.00 75.75 94 ALA A CA 1
ATOM 635 C C . ALA A 1 94 ? -17.739 8.505 34.671 1.00 75.75 94 ALA A C 1
ATOM 637 O O . ALA A 1 94 ? -16.604 8.612 35.147 1.00 75.75 94 ALA A O 1
ATOM 638 N N . ASP A 1 95 ? -18.771 9.265 35.053 1.00 70.94 95 ASP A N 1
ATOM 639 C CA . ASP A 1 95 ? -18.711 10.286 36.102 1.00 70.94 95 ASP A CA 1
ATOM 640 C C . ASP A 1 95 ? -18.429 9.697 37.495 1.00 70.94 95 ASP A C 1
ATOM 642 O O . ASP A 1 95 ? -18.773 8.552 37.817 1.00 70.94 95 ASP A O 1
ATOM 646 N N . VAL A 1 96 ? -17.842 10.525 38.365 1.00 62.38 96 VAL A N 1
ATOM 647 C CA . VAL A 1 96 ? -17.551 10.186 39.765 1.00 62.38 96 VAL A CA 1
ATOM 648 C C . VAL A 1 96 ? -18.858 9.860 40.499 1.00 62.38 96 VAL A C 1
ATOM 650 O O . VAL A 1 96 ? -19.704 10.724 40.695 1.00 62.38 96 VAL A O 1
ATOM 653 N N . GLY A 1 97 ? -19.018 8.596 40.908 1.00 64.88 97 GLY A N 1
ATOM 654 C CA . GLY A 1 97 ? -20.199 8.101 41.631 1.00 64.88 97 GLY A CA 1
ATOM 655 C C . GLY A 1 97 ? -21.031 7.059 40.873 1.00 64.88 97 GLY A C 1
ATOM 656 O O . GLY A 1 97 ? -21.873 6.411 41.489 1.00 64.88 97 GLY A O 1
ATOM 657 N N . ARG A 1 98 ? -20.773 6.832 39.574 1.00 67.00 98 ARG A N 1
ATOM 658 C CA . ARG A 1 98 ? -21.370 5.728 38.798 1.00 67.00 98 ARG A CA 1
ATOM 659 C C . ARG A 1 98 ? -20.341 4.637 38.499 1.00 67.00 98 ARG A C 1
ATOM 661 O O . ARG A 1 98 ? -19.213 4.919 38.108 1.00 67.00 98 ARG A O 1
ATOM 668 N N . THR A 1 99 ? -20.740 3.377 38.671 1.00 79.38 99 THR A N 1
ATOM 669 C CA . THR A 1 99 ? -19.870 2.204 38.466 1.00 79.38 99 THR A CA 1
ATOM 670 C C . THR A 1 99 ? -19.671 1.866 36.987 1.00 79.38 99 THR A C 1
ATOM 672 O O . THR A 1 99 ? -18.632 1.316 36.634 1.00 79.38 99 THR A O 1
ATOM 675 N N . VAL A 1 100 ? -20.633 2.205 36.119 1.00 88.19 100 VAL A N 1
ATOM 676 C CA . VAL A 1 100 ? -20.611 1.928 34.671 1.00 88.19 100 VAL A CA 1
ATOM 677 C C . VAL A 1 100 ? -21.180 3.125 33.902 1.00 88.19 100 VAL A C 1
ATOM 679 O O . VAL A 1 100 ? -22.177 3.710 34.328 1.00 88.19 100 VAL A O 1
ATOM 682 N N . ALA A 1 101 ? -20.585 3.457 32.758 1.00 89.94 101 ALA A N 1
ATOM 683 C CA . ALA A 1 101 ? -21.141 4.376 31.770 1.00 89.94 101 ALA A CA 1
ATOM 684 C C . ALA A 1 101 ? -21.054 3.789 30.364 1.00 89.94 101 ALA A C 1
ATOM 686 O O . ALA A 1 101 ? -20.115 3.064 30.038 1.00 89.94 101 ALA A O 1
ATOM 687 N N . LEU A 1 102 ? -22.036 4.141 29.540 1.00 92.88 102 LEU A N 1
ATOM 688 C CA . LEU A 1 102 ? -22.069 3.859 28.112 1.00 92.88 102 LEU A CA 1
ATOM 689 C C . LEU A 1 102 ? -21.939 5.182 27.365 1.00 92.88 102 LEU A C 1
ATOM 691 O O . LEU A 1 102 ? -22.533 6.180 27.774 1.00 92.88 102 LEU A O 1
ATOM 695 N N . GLY A 1 103 ? -21.186 5.184 26.274 1.00 92.62 103 GLY A N 1
ATOM 696 C CA . GLY A 1 103 ? -20.951 6.383 25.489 1.00 92.62 103 GLY A CA 1
ATOM 697 C C . GLY A 1 103 ? -20.917 6.102 23.996 1.00 92.62 103 GLY A C 1
ATOM 698 O O . GLY A 1 103 ? -20.632 4.987 23.551 1.00 92.62 103 GLY A O 1
ATOM 699 N N . ILE A 1 104 ? -21.201 7.155 23.239 1.00 94.56 104 ILE A N 1
ATOM 700 C CA . ILE A 1 104 ? -21.061 7.206 21.790 1.00 94.56 104 ILE A CA 1
ATOM 701 C C . ILE A 1 104 ? -20.013 8.259 21.443 1.00 94.56 104 ILE A C 1
ATOM 703 O O . ILE A 1 104 ? -19.981 9.331 22.045 1.00 94.56 104 ILE A O 1
ATOM 707 N N . GLY A 1 105 ? -19.157 7.948 20.480 1.00 94.06 105 GLY A N 1
ATOM 708 C CA . GLY A 1 105 ? -18.187 8.878 19.923 1.00 94.06 105 GLY A CA 1
ATOM 709 C C . GLY A 1 105 ? -18.271 8.885 18.405 1.00 94.06 105 GLY A C 1
ATOM 710 O O . GLY A 1 105 ? -18.636 7.889 17.782 1.00 94.06 105 GLY A O 1
ATOM 711 N N . THR A 1 106 ? -17.941 10.014 17.792 1.00 95.44 106 THR A N 1
ATOM 712 C CA . THR A 1 106 ? -17.890 10.159 16.333 1.00 95.44 106 THR A CA 1
ATOM 713 C C . THR A 1 106 ? -16.529 10.692 15.928 1.00 95.44 106 THR A C 1
ATOM 715 O O . THR A 1 106 ? -15.953 11.510 16.643 1.00 95.44 106 THR A O 1
ATOM 718 N N . GLY A 1 107 ? -16.018 10.259 14.782 1.00 94.31 107 GLY A N 1
ATOM 719 C CA . GLY A 1 107 ? -14.705 10.659 14.290 1.00 94.31 107 GLY A CA 1
ATOM 720 C C . GLY A 1 107 ? -14.697 10.797 12.778 1.00 94.31 107 GLY A C 1
ATOM 721 O O . GLY A 1 107 ? -15.457 10.125 12.080 1.00 94.31 107 GLY A O 1
ATOM 722 N N . GLY A 1 108 ? -13.842 11.685 12.277 1.00 94.12 108 GLY A N 1
ATOM 723 C CA . GLY A 1 108 ? -13.683 11.933 10.851 1.00 94.12 108 GLY A CA 1
ATOM 724 C C . GLY A 1 108 ? -12.214 12.050 10.458 1.00 94.12 108 GLY A C 1
ATOM 725 O O . GLY A 1 108 ? -11.429 12.650 11.189 1.00 94.12 108 GLY A O 1
ATOM 726 N N . TYR A 1 109 ? -11.840 11.493 9.307 1.00 95.12 109 TYR A N 1
ATOM 727 C CA . TYR A 1 109 ? -10.488 11.597 8.757 1.00 95.12 109 TYR A CA 1
ATOM 728 C C . TYR A 1 109 ? -10.499 11.483 7.230 1.00 95.12 109 TYR A C 1
ATOM 730 O O . TYR A 1 109 ? -11.015 10.508 6.694 1.00 95.12 109 TYR A O 1
ATOM 738 N N . MET A 1 110 ? -9.933 12.467 6.517 1.00 94.06 110 MET A N 1
ATOM 739 C CA . MET A 1 110 ? -9.798 12.459 5.044 1.00 94.06 110 MET A CA 1
ATOM 740 C C . MET A 1 110 ? -11.103 12.116 4.289 1.00 94.06 110 MET A C 1
ATOM 742 O O . MET A 1 110 ? -11.090 11.386 3.301 1.00 94.06 110 MET A O 1
ATOM 746 N N . GLY A 1 111 ? -12.247 12.616 4.774 1.00 92.00 111 GLY A N 1
ATOM 747 C CA . GLY A 1 111 ? -13.575 12.355 4.196 1.00 92.00 111 GLY A CA 1
ATOM 748 C C . GLY A 1 111 ? -14.248 11.052 4.651 1.00 92.00 111 GLY A C 1
ATOM 749 O O . GLY A 1 111 ? -15.386 10.796 4.270 1.00 92.00 111 GLY A O 1
ATOM 750 N N . TYR A 1 112 ? -13.589 10.249 5.489 1.00 93.56 112 TYR A N 1
ATOM 751 C CA . TYR A 1 112 ? -14.158 9.054 6.116 1.00 93.56 112 TYR A CA 1
ATOM 752 C C . TYR A 1 112 ? -14.721 9.410 7.480 1.00 93.56 112 TYR A C 1
ATOM 754 O O . TYR A 1 112 ? -14.130 10.203 8.207 1.00 93.56 112 TYR A O 1
ATOM 762 N N . GLN A 1 113 ? -15.850 8.806 7.828 1.00 94.12 113 GLN A N 1
ATOM 763 C CA . GLN A 1 113 ? -16.514 8.980 9.113 1.00 94.12 113 GLN A CA 1
ATOM 764 C C . GLN A 1 113 ? -16.613 7.635 9.823 1.00 94.12 113 GLN A C 1
ATOM 766 O O . GLN A 1 113 ? -16.693 6.584 9.182 1.00 94.12 113 GLN A O 1
ATOM 771 N N . ALA A 1 114 ? -16.622 7.675 11.146 1.00 95.50 114 ALA A N 1
ATOM 772 C CA . ALA A 1 114 ? -16.851 6.508 11.973 1.00 95.50 114 ALA A CA 1
ATOM 773 C C . ALA A 1 114 ? -17.658 6.882 13.213 1.00 95.50 114 ALA A C 1
ATOM 775 O O . ALA A 1 114 ? -17.573 8.000 13.729 1.00 95.50 114 ALA A O 1
ATOM 776 N N . VAL A 1 115 ? -18.413 5.906 13.701 1.00 95.25 115 VAL A N 1
ATOM 777 C CA . VAL A 1 115 ? -19.136 5.977 14.970 1.00 95.25 115 VAL A CA 1
ATOM 778 C C . VAL A 1 115 ? -18.575 4.898 15.876 1.00 95.25 115 VAL A C 1
ATOM 780 O O . VAL A 1 115 ? -18.256 3.801 15.417 1.00 95.25 115 VAL A O 1
ATOM 783 N N . ALA A 1 116 ? -18.418 5.199 17.154 1.00 95.56 116 ALA A N 1
ATOM 784 C CA . ALA A 1 116 ? -17.943 4.268 18.154 1.00 95.56 116 ALA A CA 1
ATOM 785 C C . ALA A 1 116 ? -18.905 4.199 19.330 1.00 95.56 116 ALA A C 1
ATOM 787 O O . ALA A 1 116 ? -19.490 5.202 19.726 1.00 95.56 116 ALA A O 1
ATOM 788 N N . LEU A 1 117 ? -19.046 3.000 19.878 1.00 95.00 117 LEU A N 1
ATOM 789 C CA . LEU A 1 117 ? -19.792 2.708 21.088 1.00 95.00 117 LEU A CA 1
ATOM 790 C C . LEU A 1 117 ? -18.821 2.107 22.090 1.00 95.00 117 LEU A C 1
ATOM 792 O O . LEU A 1 117 ? -17.975 1.285 21.734 1.00 95.00 117 LEU A O 1
ATOM 796 N N . GLY A 1 118 ? -18.941 2.494 23.348 1.00 93.94 118 GLY A N 1
ATOM 797 C CA . GLY A 1 118 ? -18.073 1.958 24.379 1.00 93.94 118 GLY A CA 1
ATOM 798 C C . GLY A 1 118 ? -18.684 2.031 25.753 1.00 93.94 118 GLY A C 1
ATOM 799 O O . GLY A 1 118 ? -19.661 2.739 25.995 1.00 93.94 118 GLY A O 1
ATOM 800 N N . ALA A 1 119 ? -18.079 1.262 26.641 1.00 93.81 119 ALA A N 1
ATOM 801 C CA . ALA A 1 119 ? -18.383 1.226 28.046 1.00 93.81 119 ALA A CA 1
ATOM 802 C C . ALA A 1 119 ? -17.131 1.597 28.837 1.00 93.81 119 ALA A C 1
ATOM 804 O O . ALA A 1 119 ? -16.022 1.157 28.525 1.00 93.81 119 ALA A O 1
ATOM 805 N N . SER A 1 120 ? -17.313 2.371 29.895 1.00 92.31 120 SER A N 1
ATOM 806 C CA . SER A 1 120 ? -16.298 2.562 30.923 1.00 92.31 120 SER A CA 1
ATOM 807 C C . SER A 1 120 ? -16.853 2.129 32.271 1.00 92.31 120 SER A C 1
ATOM 809 O O . SER A 1 120 ? -18.050 2.233 32.531 1.00 92.31 120 SER A O 1
ATOM 811 N N . MET A 1 121 ? -15.987 1.593 33.121 1.00 90.94 121 MET A N 1
ATOM 812 C CA . MET A 1 121 ? -16.333 1.149 34.463 1.00 90.94 121 MET A CA 1
ATOM 813 C C . MET A 1 121 ? -15.298 1.635 35.466 1.00 90.94 121 MET A C 1
ATOM 815 O O . MET A 1 121 ? -14.108 1.714 35.156 1.00 90.94 121 MET A O 1
ATOM 819 N N . ARG A 1 122 ? -15.751 1.947 36.678 1.00 88.19 122 ARG A N 1
ATOM 820 C CA . ARG A 1 122 ? -14.899 2.375 37.787 1.00 88.19 122 ARG A CA 1
ATOM 821 C C . ARG A 1 122 ? -15.025 1.379 38.934 1.00 88.19 122 ARG A C 1
ATOM 823 O O . ARG A 1 122 ? -16.119 1.165 39.450 1.00 88.19 122 ARG A O 1
ATOM 830 N N . ILE A 1 123 ? -13.908 0.763 39.310 1.00 86.75 123 ILE A N 1
ATOM 831 C CA . ILE A 1 123 ? -13.815 -0.230 40.381 1.00 86.75 123 ILE A CA 1
ATOM 832 C C . ILE A 1 123 ? -13.170 0.454 41.591 1.00 86.75 123 ILE A C 1
ATOM 834 O O . ILE A 1 123 ? -11.986 0.797 41.579 1.00 86.75 123 ILE A O 1
ATOM 838 N N . GLY A 1 124 ? -13.965 0.684 42.637 1.00 83.25 124 GLY A N 1
ATOM 839 C CA . GLY A 1 124 ? -13.534 1.460 43.802 1.00 83.25 124 GLY A CA 1
ATOM 840 C C . GLY A 1 124 ? -13.235 2.927 43.462 1.00 83.25 124 GLY A C 1
ATOM 841 O O . GLY A 1 124 ? -13.810 3.496 42.531 1.00 83.25 124 GLY A O 1
ATOM 842 N N . ALA A 1 125 ? -12.343 3.560 44.231 1.00 81.25 125 ALA A N 1
ATOM 843 C CA . ALA A 1 125 ? -11.960 4.956 44.009 1.00 81.25 125 ALA A CA 1
ATOM 844 C C . ALA A 1 125 ? -10.780 5.134 43.037 1.00 81.25 125 ALA A C 1
ATOM 846 O O . ALA A 1 125 ? -10.539 6.252 42.577 1.00 81.25 125 ALA A O 1
ATOM 847 N N . ASN A 1 126 ? -10.095 4.044 42.688 1.00 86.31 126 ASN A N 1
ATOM 848 C CA . ASN A 1 126 ? -8.740 4.104 42.152 1.00 86.31 126 ASN A CA 1
ATOM 849 C C . ASN A 1 126 ? -8.626 3.486 40.755 1.00 86.31 126 ASN A C 1
ATOM 851 O O . ASN A 1 126 ? -7.833 3.982 39.969 1.00 86.31 126 ASN A O 1
ATOM 855 N N . LEU A 1 127 ? -9.414 2.462 40.404 1.00 90.00 127 LEU A N 1
ATOM 856 C CA . LEU A 1 127 ? -9.290 1.755 39.124 1.00 90.00 127 LEU A CA 1
ATOM 857 C C . LEU A 1 127 ? -10.413 2.140 38.152 1.00 90.00 127 LEU A C 1
ATOM 859 O O . LEU A 1 127 ? -11.592 2.130 38.506 1.00 90.00 127 LEU A O 1
ATOM 863 N N . LYS A 1 128 ? -10.057 2.422 36.901 1.00 91.25 128 LYS A N 1
ATOM 864 C CA . LYS A 1 128 ? -10.988 2.661 35.795 1.00 91.25 128 LYS A CA 1
ATOM 865 C C . LYS A 1 128 ? -10.618 1.781 34.613 1.00 91.25 128 LYS A C 1
ATOM 867 O O . LYS A 1 128 ? -9.449 1.674 34.265 1.00 91.25 128 LYS A O 1
ATOM 872 N N . LEU A 1 129 ? -11.615 1.176 33.988 1.00 92.69 129 LEU A N 1
ATOM 873 C CA . LEU A 1 129 ? -11.480 0.381 32.774 1.00 92.69 129 LEU A CA 1
ATOM 874 C C . LEU A 1 129 ? -12.372 0.986 31.691 1.00 92.69 129 LEU A C 1
ATOM 876 O O . LEU A 1 129 ? -13.433 1.532 31.985 1.00 92.69 129 LEU A O 1
ATOM 880 N N . ARG A 1 130 ? -11.957 0.874 30.435 1.00 93.50 130 ARG A N 1
ATOM 881 C CA . ARG A 1 130 ? -12.737 1.275 29.264 1.00 93.50 130 ARG A CA 1
ATOM 882 C C . ARG A 1 130 ? -12.598 0.235 28.169 1.00 93.50 130 ARG A C 1
ATOM 884 O O . ARG A 1 130 ? -11.523 -0.334 27.999 1.00 93.50 130 ARG A O 1
ATOM 891 N N . ALA A 1 131 ? -13.661 0.016 27.418 1.00 95.00 131 ALA A N 1
ATOM 892 C CA . ALA A 1 131 ? -13.669 -0.805 26.221 1.00 95.00 131 ALA A CA 1
ATOM 893 C C . ALA A 1 131 ? -14.640 -0.203 25.208 1.00 95.00 131 ALA A C 1
ATOM 895 O O . ALA A 1 131 ? -15.675 0.341 25.583 1.00 95.00 131 ALA A O 1
ATOM 896 N N . GLY A 1 132 ? -14.330 -0.298 23.923 1.00 94.25 132 GLY A N 1
ATOM 897 C CA . GLY A 1 132 ? -15.214 0.196 22.880 1.00 94.25 132 GLY A CA 1
ATOM 898 C C . GLY A 1 132 ? -14.917 -0.418 21.528 1.00 94.25 132 GLY A C 1
ATOM 899 O O . GLY A 1 132 ? -13.826 -0.934 21.283 1.00 94.25 132 GLY A O 1
ATOM 900 N N . ALA A 1 133 ? -15.907 -0.340 20.651 1.00 95.44 133 ALA A N 1
ATOM 901 C CA . ALA A 1 133 ? -15.813 -0.739 19.262 1.00 95.44 133 ALA A CA 1
ATOM 902 C C . ALA A 1 133 ? -16.342 0.378 18.360 1.00 95.44 133 ALA A C 1
ATOM 904 O O . ALA A 1 133 ? -17.251 1.121 18.726 1.00 95.44 133 ALA A O 1
ATOM 905 N N . SER A 1 134 ? -15.770 0.492 17.169 1.00 93.19 134 SER A N 1
ATOM 906 C CA . SER A 1 134 ? -16.167 1.447 16.151 1.00 93.19 134 SER A CA 1
ATOM 907 C C . SER A 1 134 ? -16.582 0.750 14.866 1.00 93.19 134 SER A C 1
ATOM 909 O O . SER A 1 134 ? -15.987 -0.248 14.452 1.00 93.19 134 SER A O 1
ATOM 911 N N . LEU A 1 135 ? -17.623 1.306 14.253 1.00 83.75 135 LEU A N 1
ATOM 912 C CA . LEU A 1 135 ? -18.243 0.845 13.027 1.00 83.75 135 LEU A CA 1
ATOM 913 C C . LEU A 1 135 ? -17.789 1.758 11.878 1.00 83.75 135 LEU A C 1
ATOM 915 O O . LEU A 1 135 ? -18.124 2.944 11.838 1.00 83.75 135 LEU A O 1
ATOM 919 N N . ASN A 1 136 ? -17.013 1.191 10.951 1.00 83.81 136 ASN A N 1
ATOM 920 C CA . ASN A 1 136 ? -16.701 1.742 9.628 1.00 83.81 136 ASN A CA 1
ATOM 921 C C . ASN A 1 136 ? -16.514 0.577 8.619 1.00 83.81 136 ASN A C 1
ATOM 923 O O . ASN A 1 136 ? -16.958 -0.539 8.884 1.00 83.81 136 ASN A O 1
ATOM 927 N N . ALA A 1 137 ? -15.846 0.807 7.478 1.00 66.50 137 ALA A N 1
ATOM 928 C CA . ALA A 1 137 ? -15.441 -0.228 6.510 1.00 66.50 137 ALA A CA 1
ATOM 929 C C . ALA A 1 137 ? -14.663 -1.437 7.101 1.00 66.50 137 ALA A C 1
ATOM 931 O O . ALA A 1 137 ? -14.546 -2.469 6.441 1.00 66.50 137 ALA A O 1
ATOM 932 N N . ALA A 1 138 ? -14.135 -1.321 8.319 1.00 71.25 138 ALA A N 1
ATOM 933 C CA . ALA A 1 138 ? -13.585 -2.373 9.159 1.00 71.25 138 ALA A CA 1
ATOM 934 C C . ALA A 1 138 ? -13.993 -2.130 10.626 1.00 71.25 138 ALA A C 1
ATOM 936 O O . ALA A 1 138 ? -14.058 -0.992 11.088 1.00 71.25 138 ALA A O 1
ATOM 937 N N . THR A 1 139 ? -14.259 -3.200 11.381 1.00 83.19 139 THR A N 1
ATOM 938 C CA . THR A 1 139 ? -14.519 -3.088 12.825 1.00 83.19 139 THR A CA 1
ATOM 939 C C . THR A 1 139 ? -13.204 -2.839 13.558 1.00 83.19 139 THR A C 1
ATOM 941 O O . THR A 1 139 ? -12.275 -3.638 13.458 1.00 83.19 139 THR A O 1
ATOM 944 N N . THR A 1 140 ? -13.117 -1.738 14.300 1.00 89.75 140 THR A N 1
ATOM 945 C CA . THR A 1 140 ? -11.974 -1.424 15.173 1.00 89.75 140 THR A CA 1
ATOM 946 C C . THR A 1 140 ? -12.427 -1.516 16.619 1.00 89.75 140 THR A C 1
ATOM 948 O O . THR A 1 140 ? -13.518 -1.060 16.940 1.00 89.75 140 THR A O 1
ATOM 951 N N . TRP A 1 141 ? -11.615 -2.080 17.505 1.00 93.56 141 TRP A N 1
ATOM 952 C CA . TRP A 1 141 ? -11.922 -2.161 18.931 1.00 93.56 141 TRP A CA 1
ATOM 953 C C . TRP A 1 141 ? -10.707 -1.759 19.759 1.00 93.56 141 TRP A C 1
ATOM 955 O O . TRP A 1 141 ? -9.572 -1.812 19.288 1.00 93.56 141 TRP A O 1
ATOM 965 N N . GLY A 1 142 ? -10.952 -1.333 20.990 1.00 92.81 142 GLY A N 1
ATOM 966 C CA . GLY A 1 142 ? -9.903 -0.975 21.931 1.00 92.81 142 GLY A CA 1
ATOM 967 C C . GLY A 1 142 ? -10.376 -1.127 23.367 1.00 92.81 142 GLY A C 1
ATOM 968 O O . GLY A 1 142 ? -11.567 -1.0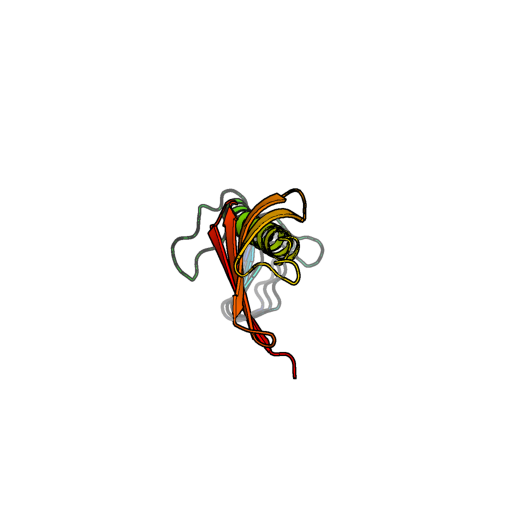25 23.656 1.00 92.81 142 GLY A O 1
ATOM 969 N N . ALA A 1 143 ? -9.430 -1.359 24.269 1.00 94.88 143 ALA A N 1
ATOM 970 C CA . ALA A 1 143 ? -9.656 -1.366 25.704 1.00 94.88 143 ALA A CA 1
ATOM 971 C C . ALA A 1 143 ? -8.493 -0.673 26.418 1.00 94.88 143 ALA A C 1
ATOM 973 O O . ALA A 1 143 ? -7.395 -0.557 25.876 1.00 94.88 143 ALA A O 1
ATOM 974 N N . GLY A 1 144 ? -8.731 -0.180 27.627 1.00 92.62 144 GLY A N 1
ATOM 975 C CA . GLY A 1 144 ? -7.711 0.467 28.439 1.00 92.62 144 GLY A CA 1
ATOM 976 C C . GLY A 1 144 ? -8.066 0.453 29.915 1.00 92.62 144 GLY A C 1
ATOM 977 O O . GLY A 1 144 ? -9.227 0.291 30.283 1.00 92.62 144 GLY A O 1
ATOM 978 N N . ALA A 1 145 ? -7.055 0.644 30.751 1.00 93.88 145 ALA A N 1
ATOM 979 C CA . ALA A 1 145 ? -7.186 0.726 32.194 1.00 93.88 145 ALA A CA 1
ATOM 980 C C . ALA A 1 145 ? -6.369 1.909 32.718 1.00 93.88 145 ALA A C 1
ATOM 982 O O . ALA A 1 145 ? -5.334 2.247 32.144 1.00 93.88 145 ALA A O 1
ATOM 983 N N . SER A 1 146 ? -6.810 2.522 33.809 1.00 91.81 146 SER A N 1
ATOM 984 C CA . SER A 1 146 ? -6.035 3.512 34.552 1.00 91.81 146 SER A CA 1
ATOM 985 C C . SER A 1 146 ? -6.219 3.321 36.054 1.00 91.81 146 SER A C 1
ATOM 987 O O . SER A 1 146 ? -7.293 2.930 36.509 1.00 91.81 146 SER A O 1
ATOM 989 N N . TYR A 1 147 ? -5.162 3.593 36.820 1.00 91.81 147 TYR A N 1
ATOM 990 C CA . TYR A 1 147 ? -5.155 3.524 38.279 1.00 91.81 147 TYR A CA 1
ATOM 991 C C . TYR A 1 147 ? -4.703 4.869 38.858 1.00 91.81 147 TYR A C 1
ATOM 993 O O . TYR A 1 147 ? -3.746 5.449 38.351 1.00 91.81 147 TYR A O 1
ATOM 1001 N N . ASN A 1 148 ? -5.385 5.361 39.889 1.00 86.12 148 ASN A N 1
ATOM 1002 C CA . ASN A 1 148 ? -5.065 6.607 40.587 1.00 86.12 148 ASN A CA 1
ATOM 1003 C C . ASN A 1 148 ? -4.724 6.305 42.054 1.00 86.12 148 ASN A C 1
ATOM 1005 O O . ASN A 1 148 ? -5.439 5.509 42.664 1.00 86.12 148 ASN A O 1
ATOM 1009 N N . TRP A 1 149 ? -3.672 6.904 42.615 1.00 84.44 149 TRP A N 1
ATOM 1010 C CA . TRP A 1 149 ? -3.246 6.721 44.014 1.00 84.44 149 TRP A CA 1
ATOM 1011 C C . TRP A 1 149 ? -3.366 8.007 44.827 1.00 84.44 149 TRP A C 1
ATOM 1013 O O . TRP A 1 149 ? -3.262 9.100 44.229 1.00 84.44 149 TRP A O 1
#